Protein AF-F3GP97-F1 (afdb_monomer_lite)

Secondary structure (DSSP, 8-state):
-GGGT---------GGGTSS--HHHHHHHHHHHHHHHS-TTTS-HHHHHHIIIIIHHHHTT-SSSSS----

Radius of gyration: 12.93 Å; chains: 1; bounding box: 34×26×29 Å

InterPro domains:
  IPR006680 Amidohydrolase-related [PF01979] (1-71)
  IPR032466 Metal-dependent hydrolase [SSF51556] (1-65)

Structure (mmCIF, N/CA/C/O backbone):
data_AF-F3GP97-F1
#
_entry.id   AF-F3GP97-F1
#
loop_
_atom_site.group_PDB
_atom_site.id
_atom_site.type_symbol
_atom_site.label_atom_id
_atom_site.label_alt_id
_atom_site.label_comp_id
_atom_site.label_asym_id
_atom_site.label_entity_id
_atom_site.label_seq_id
_atom_site.pdbx_PDB_ins_code
_atom_site.Cartn_x
_atom_site.Cartn_y
_atom_site.Cartn_z
_atom_site.occupancy
_atom_site.B_iso_or_equiv
_atom_site.auth_seq_id
_atom_site.auth_comp_id
_atom_site.auth_asym_id
_atom_site.auth_atom_id
_atom_site.pdbx_PDB_model_num
ATOM 1 N N . MET A 1 1 ? -3.201 -12.956 -7.146 1.00 88.31 1 MET A N 1
ATOM 2 C CA . MET A 1 1 ? -4.014 -12.362 -6.064 1.00 88.31 1 MET A CA 1
ATOM 3 C C . MET A 1 1 ? -5.137 -11.507 -6.625 1.00 88.31 1 MET A C 1
ATOM 5 O O . MET A 1 1 ? -6.261 -11.974 -6.560 1.00 88.31 1 MET A O 1
ATOM 9 N N . LEU A 1 2 ? -4.859 -10.371 -7.284 1.00 88.69 2 LEU A N 1
ATOM 10 C CA . LEU A 1 2 ? -5.917 -9.532 -7.884 1.00 88.69 2 LEU A CA 1
ATOM 11 C C . LEU A 1 2 ? -6.817 -10.291 -8.871 1.00 88.69 2 LEU A C 1
ATOM 13 O O . LEU A 1 2 ? -8.028 -10.309 -8.703 1.00 88.69 2 LEU A O 1
ATOM 17 N N . ALA A 1 3 ? -6.228 -11.003 -9.838 1.00 90.25 3 ALA A N 1
ATOM 18 C CA . ALA A 1 3 ? -6.989 -11.823 -10.790 1.00 90.25 3 ALA A CA 1
ATOM 19 C C . ALA A 1 3 ? -7.771 -12.980 -10.132 1.00 90.25 3 ALA A C 1
ATOM 21 O O . ALA A 1 3 ? -8.681 -13.527 -10.739 1.00 90.25 3 ALA A O 1
ATOM 22 N N . ALA A 1 4 ? -7.414 -13.350 -8.898 1.00 95.06 4 ALA A N 1
ATOM 23 C CA . ALA A 1 4 ? -8.093 -14.378 -8.113 1.00 95.06 4 ALA A CA 1
ATOM 24 C C . ALA A 1 4 ? -9.114 -13.786 -7.118 1.00 95.06 4 ALA A C 1
ATOM 26 O O . ALA A 1 4 ? -9.671 -14.528 -6.318 1.00 95.06 4 ALA A O 1
ATOM 27 N N . GLY A 1 5 ? -9.330 -12.463 -7.123 1.00 92.81 5 GLY A N 1
ATOM 28 C CA . GLY A 1 5 ? -10.266 -11.783 -6.221 1.00 92.81 5 GLY A CA 1
ATOM 29 C C . GLY A 1 5 ? -9.808 -11.679 -4.762 1.00 92.81 5 GLY A C 1
ATOM 30 O O . GLY A 1 5 ? -10.613 -11.341 -3.900 1.00 92.81 5 GLY A O 1
ATOM 31 N N . ALA A 1 6 ? -8.538 -11.966 -4.460 1.00 95.06 6 ALA A N 1
ATOM 32 C CA . ALA A 1 6 ? -8.026 -11.876 -3.095 1.00 95.06 6 ALA A CA 1
ATOM 33 C C . ALA A 1 6 ? -7.802 -10.406 -2.679 1.00 95.06 6 ALA A C 1
ATOM 35 O O . ALA A 1 6 ? -7.224 -9.652 -3.475 1.00 95.06 6 ALA A O 1
ATOM 36 N N . PRO A 1 7 ? -8.188 -9.998 -1.450 1.00 93.50 7 PRO A N 1
ATOM 37 C CA . PRO A 1 7 ? -7.856 -8.675 -0.929 1.00 93.50 7 PRO A CA 1
ATOM 38 C C . PRO A 1 7 ? -6.334 -8.523 -0.828 1.00 93.50 7 PRO A C 1
ATOM 40 O O . PRO A 1 7 ? -5.621 -9.472 -0.495 1.00 93.50 7 PRO A O 1
ATOM 43 N N . LEU A 1 8 ? -5.831 -7.330 -1.142 1.00 96.12 8 LEU A N 1
ATOM 44 C CA . LEU A 1 8 ? -4.401 -7.040 -1.196 1.00 96.12 8 LEU A CA 1
ATOM 45 C C . LEU A 1 8 ? -4.114 -5.709 -0.500 1.00 96.12 8 LEU A C 1
ATOM 47 O O . LEU A 1 8 ? -4.758 -4.707 -0.801 1.00 96.12 8 LEU A O 1
ATOM 51 N N . GLY A 1 9 ? -3.117 -5.715 0.381 1.00 97.19 9 GLY A N 1
ATOM 52 C CA . GLY A 1 9 ? -2.599 -4.543 1.079 1.00 97.19 9 GLY A CA 1
ATOM 53 C C . GLY A 1 9 ? -1.072 -4.542 1.102 1.00 97.19 9 GLY A C 1
ATOM 54 O O . GLY A 1 9 ? -0.441 -5.494 0.635 1.00 97.19 9 GLY A O 1
ATOM 55 N N . LEU A 1 10 ? -0.486 -3.476 1.644 1.00 98.06 10 LEU A N 1
ATOM 56 C CA . LEU A 1 10 ? 0.961 -3.339 1.833 1.00 98.06 10 LEU A CA 1
ATOM 57 C C . LEU A 1 10 ? 1.327 -3.270 3.316 1.00 98.06 10 LEU A C 1
ATOM 59 O O . LEU A 1 10 ? 0.581 -2.728 4.132 1.00 98.06 10 LEU A O 1
ATOM 63 N N . GLY A 1 11 ? 2.504 -3.799 3.641 1.00 97.50 11 GLY A N 1
ATOM 64 C CA . GLY A 1 11 ? 3.099 -3.753 4.969 1.00 97.50 11 GLY A CA 1
ATOM 65 C C . GLY A 1 11 ? 4.607 -3.559 4.862 1.00 97.50 11 GLY A C 1
ATOM 66 O O . GLY A 1 11 ? 5.219 -4.025 3.907 1.00 97.50 11 GLY A O 1
ATOM 67 N N . VAL A 1 12 ? 5.180 -2.862 5.842 1.00 97.81 12 VAL A N 1
ATOM 68 C CA . VAL A 1 12 ? 6.620 -2.549 5.901 1.00 97.81 12 VAL A CA 1
ATOM 69 C C . VAL A 1 12 ? 7.469 -3.675 6.487 1.00 97.81 12 VAL A C 1
ATOM 71 O O . VAL A 1 12 ? 8.682 -3.638 6.349 1.00 97.81 12 VAL A O 1
ATOM 7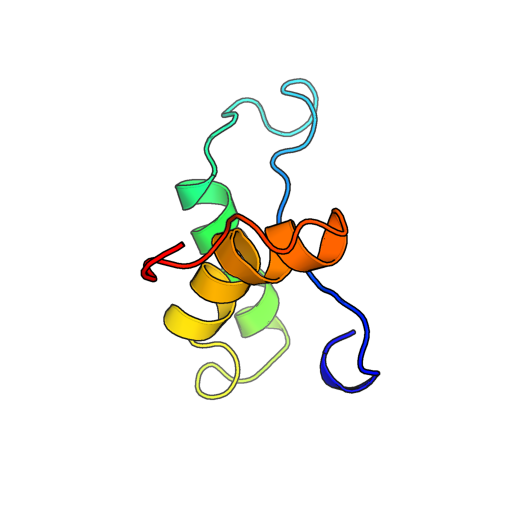4 N N . ASP A 1 13 ? 6.836 -4.667 7.119 1.00 97.69 13 ASP A N 1
ATOM 75 C CA . ASP A 1 13 ? 7.503 -5.667 7.963 1.00 97.69 13 ASP A CA 1
ATOM 76 C C . ASP A 1 13 ? 8.323 -5.037 9.117 1.00 97.69 13 ASP A C 1
ATOM 78 O O . ASP A 1 13 ? 8.350 -3.818 9.314 1.00 97.69 13 ASP A O 1
ATOM 82 N N . GLY A 1 14 ? 8.919 -5.871 9.966 1.00 96.88 14 GLY A N 1
ATOM 83 C CA . GLY A 1 14 ? 9.779 -5.428 11.056 1.00 96.88 14 GLY A CA 1
ATOM 84 C C . GLY A 1 14 ? 11.059 -4.766 10.549 1.00 96.88 14 GLY A C 1
ATOM 85 O O . GLY A 1 14 ? 11.627 -5.152 9.531 1.00 96.88 14 GLY A O 1
ATOM 86 N N . SER A 1 15 ? 11.578 -3.796 11.305 1.00 95.88 15 SER A N 1
ATOM 87 C CA . SER A 1 15 ? 12.793 -3.084 10.900 1.00 95.88 15 SER A CA 1
ATOM 88 C C . SER A 1 15 ? 13.996 -4.016 10.735 1.00 95.88 15 SER A C 1
ATOM 90 O O . SER A 1 15 ? 14.774 -3.778 9.836 1.00 95.88 15 SER A O 1
ATOM 92 N N . ALA A 1 16 ? 14.090 -5.140 11.453 1.00 97.06 16 ALA A N 1
ATOM 93 C CA . ALA A 1 16 ? 15.163 -6.126 11.249 1.00 97.06 16 ALA A CA 1
ATOM 94 C C . ALA A 1 16 ? 15.232 -6.734 9.824 1.00 97.06 16 ALA A C 1
ATOM 96 O O . ALA A 1 16 ? 16.232 -7.363 9.482 1.00 97.06 16 ALA A O 1
ATOM 97 N N . SER A 1 17 ? 14.184 -6.572 9.010 1.00 94.06 17 SER A N 1
ATOM 98 C CA . SER A 1 17 ? 14.067 -7.070 7.632 1.00 94.06 17 SER A CA 1
ATOM 99 C C . SER A 1 17 ? 13.615 -5.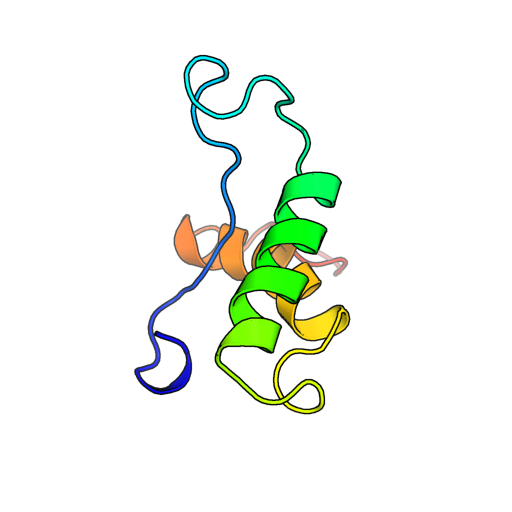989 6.631 1.00 94.06 17 SER A C 1
ATOM 101 O O . SER A 1 17 ? 13.218 -6.317 5.513 1.00 94.06 17 SER A O 1
ATOM 103 N N . ASN A 1 18 ? 13.705 -4.701 6.999 1.00 94.94 18 ASN A N 1
ATOM 104 C CA . ASN A 1 18 ? 13.339 -3.554 6.148 1.00 94.94 18 ASN A CA 1
ATOM 105 C C . ASN A 1 18 ? 14.163 -2.277 6.424 1.00 94.94 18 ASN A C 1
ATOM 107 O O . ASN A 1 18 ? 14.486 -1.528 5.506 1.00 94.94 18 ASN A O 1
ATOM 111 N N . ASP A 1 19 ? 14.477 -2.027 7.696 1.00 94.38 19 ASP A N 1
ATOM 112 C CA . ASP A 1 19 ? 15.182 -0.883 8.295 1.00 94.38 19 ASP A CA 1
ATOM 113 C C . ASP A 1 19 ? 14.525 0.513 8.182 1.00 94.38 19 ASP A C 1
ATOM 115 O O . ASP A 1 19 ? 14.902 1.406 8.941 1.00 94.38 19 ASP A O 1
ATOM 119 N N . ALA A 1 20 ? 13.528 0.739 7.313 1.00 93.00 20 ALA A N 1
ATOM 120 C CA . ALA A 1 20 ? 13.023 2.095 7.034 1.00 93.00 20 ALA A CA 1
ATOM 121 C C . ALA A 1 20 ? 11.641 2.433 7.624 1.00 93.00 20 ALA A C 1
ATOM 123 O O . ALA A 1 20 ? 11.349 3.615 7.828 1.00 93.00 20 ALA A O 1
ATOM 124 N N . SER A 1 21 ? 10.770 1.440 7.852 1.00 95.31 21 SER A N 1
ATOM 125 C CA . SER A 1 21 ? 9.376 1.638 8.307 1.00 95.31 21 SER A CA 1
ATOM 126 C C . SER A 1 21 ? 8.627 2.732 7.521 1.00 95.31 21 SER A C 1
ATOM 128 O O . SER A 1 21 ? 7.868 3.524 8.080 1.00 95.31 21 SER A O 1
ATOM 130 N N . ASN A 1 22 ? 8.860 2.802 6.205 1.00 98.00 22 ASN A N 1
ATOM 131 C CA . ASN A 1 22 ? 8.402 3.897 5.354 1.00 98.00 22 ASN A CA 1
ATOM 132 C C . ASN A 1 22 ? 7.428 3.403 4.273 1.00 98.00 22 ASN A C 1
ATOM 134 O O . ASN A 1 22 ? 7.823 2.819 3.263 1.00 98.00 22 ASN A O 1
ATOM 138 N N . MET A 1 23 ? 6.142 3.711 4.457 1.00 98.06 23 MET A N 1
ATOM 139 C CA . MET A 1 23 ? 5.076 3.198 3.593 1.00 98.06 23 MET A CA 1
ATOM 140 C C . MET A 1 23 ? 5.148 3.698 2.144 1.00 98.06 23 MET A C 1
ATOM 142 O O . MET A 1 23 ? 4.800 2.957 1.224 1.00 98.06 23 MET A O 1
ATOM 146 N N . ILE A 1 24 ? 5.604 4.934 1.893 1.00 98.12 24 ILE A N 1
ATOM 147 C CA . ILE A 1 24 ? 5.686 5.430 0.510 1.00 98.12 24 ILE A CA 1
ATOM 148 C C . ILE A 1 24 ? 6.844 4.772 -0.249 1.00 98.12 24 ILE A C 1
ATOM 150 O O . ILE A 1 24 ? 6.734 4.531 -1.453 1.00 98.12 24 ILE A O 1
ATOM 154 N N . LEU A 1 25 ? 7.924 4.406 0.453 1.00 98.00 25 LEU A N 1
ATOM 155 C CA . LEU A 1 25 ? 9.005 3.618 -0.138 1.00 98.00 25 LEU A CA 1
ATOM 156 C C . LEU A 1 25 ? 8.546 2.194 -0.464 1.00 98.00 25 LEU A C 1
ATOM 158 O O . LEU A 1 25 ? 8.822 1.743 -1.574 1.00 98.00 25 LEU A O 1
ATOM 162 N N . GLU A 1 26 ? 7.770 1.548 0.409 1.00 98.38 26 GLU A N 1
ATOM 163 C CA . GLU A 1 26 ? 7.163 0.238 0.121 1.00 98.38 26 GLU A CA 1
ATOM 164 C C . GLU A 1 26 ? 6.173 0.283 -1.039 1.00 98.38 26 GLU A C 1
ATOM 166 O O . GLU A 1 26 ? 6.192 -0.568 -1.926 1.00 98.38 26 GLU A O 1
ATOM 171 N N . THR A 1 27 ? 5.351 1.330 -1.098 1.00 98.50 27 THR A N 1
ATOM 172 C CA . THR A 1 27 ? 4.430 1.558 -2.220 1.00 98.50 27 THR A CA 1
ATOM 173 C C . THR A 1 27 ? 5.208 1.669 -3.534 1.00 98.50 27 THR A C 1
ATOM 175 O O . THR A 1 27 ? 4.860 1.043 -4.536 1.00 98.50 27 THR A O 1
ATOM 178 N N . ARG A 1 28 ? 6.320 2.411 -3.544 1.00 98.50 28 ARG A N 1
AT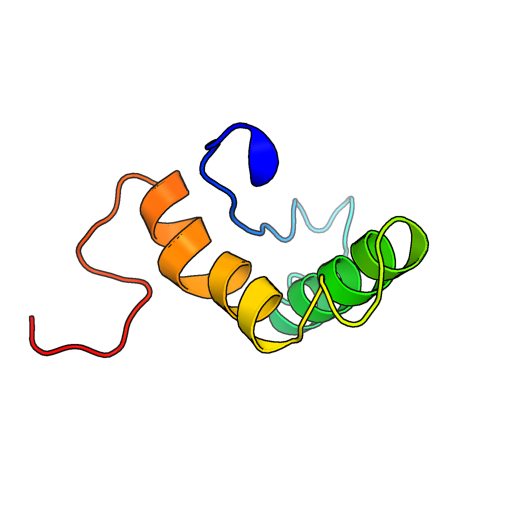OM 179 C CA . ARG A 1 28 ? 7.199 2.507 -4.716 1.00 98.50 28 ARG A CA 1
ATOM 180 C C . ARG A 1 28 ? 7.870 1.169 -5.047 1.00 98.50 28 ARG A C 1
ATOM 182 O O . ARG A 1 28 ? 7.968 0.816 -6.221 1.00 98.50 28 ARG A O 1
ATOM 189 N N . GLN A 1 29 ? 8.314 0.421 -4.041 1.00 98.31 29 GLN A N 1
ATOM 190 C CA . GLN A 1 29 ? 8.959 -0.874 -4.239 1.00 98.31 29 GLN A CA 1
ATOM 191 C C . GLN A 1 29 ? 7.982 -1.902 -4.823 1.00 98.31 29 GLN A C 1
ATOM 193 O O . GLN A 1 29 ? 8.325 -2.597 -5.779 1.00 98.31 29 GLN A O 1
ATOM 198 N N . ALA A 1 30 ? 6.740 -1.936 -4.335 1.00 98.31 30 ALA A N 1
ATOM 199 C CA . ALA A 1 30 ? 5.671 -2.755 -4.893 1.00 98.31 30 ALA A CA 1
ATOM 200 C C . ALA A 1 30 ? 5.396 -2.402 -6.364 1.00 98.31 30 ALA A C 1
ATOM 202 O O . ALA A 1 30 ? 5.306 -3.304 -7.197 1.00 98.31 30 ALA A O 1
ATOM 203 N N . LEU A 1 31 ? 5.344 -1.111 -6.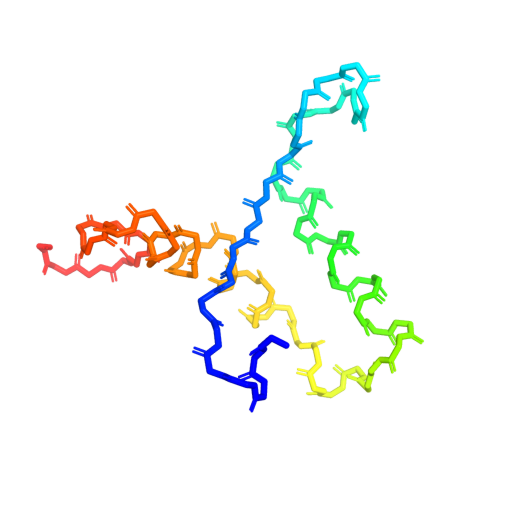721 1.00 98.62 31 LEU A N 1
ATOM 204 C CA . LEU A 1 31 ? 5.203 -0.679 -8.116 1.00 98.62 31 LEU A CA 1
ATOM 205 C C . LEU A 1 31 ? 6.311 -1.265 -8.998 1.00 98.62 31 LEU A C 1
ATOM 207 O O . LEU A 1 31 ? 6.020 -1.850 -10.040 1.00 98.62 31 LEU A O 1
ATOM 211 N N . TYR A 1 32 ? 7.571 -1.133 -8.586 1.00 98.38 32 TYR A N 1
ATOM 212 C CA . TYR A 1 32 ? 8.706 -1.610 -9.376 1.00 98.38 32 TYR A CA 1
ATOM 213 C C . TYR A 1 32 ? 8.769 -3.135 -9.465 1.00 98.38 32 TYR A C 1
ATOM 215 O O . TYR A 1 32 ? 8.926 -3.670 -10.562 1.00 98.38 32 TYR A O 1
ATOM 223 N N . LEU A 1 33 ? 8.579 -3.845 -8.351 1.00 98.25 33 LEU A N 1
ATOM 224 C CA . LEU A 1 33 ? 8.604 -5.309 -8.334 1.00 98.25 33 LEU A CA 1
ATOM 225 C C . LEU A 1 33 ? 7.486 -5.915 -9.182 1.00 98.25 33 LEU A C 1
ATOM 227 O O . LEU A 1 33 ? 7.716 -6.881 -9.907 1.00 98.25 33 LEU A O 1
ATOM 231 N N . GLN A 1 34 ? 6.277 -5.353 -9.127 1.00 97.88 34 GLN A N 1
ATOM 232 C CA . GLN A 1 34 ? 5.180 -5.851 -9.950 1.00 97.88 34 GLN A CA 1
ATOM 233 C C . GLN A 1 34 ? 5.406 -5.513 -11.427 1.00 97.88 34 GLN A C 1
ATOM 235 O O . GLN A 1 34 ? 5.152 -6.369 -12.265 1.00 97.88 34 GLN A O 1
ATOM 240 N N . ARG A 1 35 ? 5.964 -4.340 -11.759 1.00 98.12 35 ARG A N 1
ATOM 241 C CA . ARG A 1 35 ? 6.322 -3.979 -13.145 1.00 98.12 35 ARG A CA 1
ATOM 242 C C . ARG A 1 35 ? 7.435 -4.827 -13.756 1.00 98.12 35 ARG A C 1
ATOM 244 O O . ARG A 1 35 ? 7.503 -4.961 -14.970 1.00 98.12 35 ARG A O 1
ATOM 251 N N . LEU A 1 36 ? 8.303 -5.411 -12.933 1.00 97.94 36 LEU A N 1
ATOM 252 C CA . LEU A 1 36 ? 9.302 -6.366 -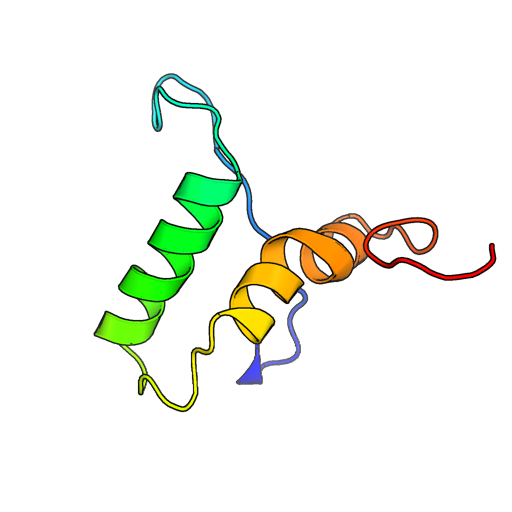13.414 1.00 97.94 36 LEU A CA 1
ATOM 253 C C . LEU A 1 36 ? 8.648 -7.642 -13.969 1.00 97.94 36 LEU A C 1
ATOM 255 O O . LEU A 1 36 ? 9.189 -8.277 -14.869 1.00 97.94 36 LEU A O 1
ATOM 259 N N . ARG A 1 37 ? 7.493 -8.030 -13.418 1.00 96.94 37 ARG A N 1
ATOM 260 C CA . ARG A 1 37 ? 6.778 -9.262 -13.779 1.00 96.94 37 ARG A CA 1
ATOM 261 C C . ARG A 1 37 ? 5.575 -9.027 -14.695 1.00 96.94 37 ARG A C 1
ATOM 263 O O . ARG A 1 37 ? 5.201 -9.926 -15.444 1.00 96.94 37 ARG A O 1
ATOM 270 N N . TYR A 1 38 ? 4.942 -7.868 -14.587 1.00 96.06 38 TYR A N 1
ATOM 271 C CA . TYR A 1 38 ? 3.692 -7.510 -15.247 1.00 96.06 38 TYR A CA 1
ATOM 272 C C . TYR A 1 38 ? 3.843 -6.171 -15.967 1.00 96.06 38 TYR A C 1
ATOM 274 O O . TYR A 1 38 ? 4.649 -5.337 -15.575 1.00 96.06 38 TYR A O 1
ATOM 282 N N . ASP A 1 39 ? 3.026 -5.940 -16.989 1.00 95.31 39 ASP A N 1
ATOM 283 C CA . ASP A 1 39 ? 3.149 -4.749 -17.833 1.00 95.31 39 ASP A CA 1
ATOM 284 C C . ASP A 1 39 ? 2.945 -3.435 -17.052 1.00 95.31 39 ASP A C 1
ATOM 286 O O . ASP A 1 39 ? 2.119 -3.344 -16.131 1.00 95.31 39 ASP A O 1
ATOM 290 N N . ALA A 1 40 ? 3.678 -2.389 -17.438 1.00 96.94 40 ALA A N 1
ATOM 291 C CA . ALA A 1 40 ? 3.655 -1.090 -16.763 1.00 96.94 40 ALA A CA 1
ATOM 292 C C . ALA A 1 40 ? 2.298 -0.380 -16.864 1.00 96.94 40 ALA A C 1
ATOM 294 O O . ALA A 1 40 ? 1.939 0.395 -15.972 1.00 96.94 40 ALA A O 1
ATOM 295 N N . GLU A 1 41 ? 1.546 -0.680 -17.919 1.00 96.94 41 GLU A N 1
ATOM 296 C CA . GLU A 1 41 ? 0.177 -0.237 -18.161 1.00 96.94 41 GLU A CA 1
ATOM 297 C C . GLU A 1 41 ? -0.812 -0.906 -17.197 1.00 96.94 41 GLU A C 1
ATOM 299 O O . GLU A 1 41 ? -1.823 -0.305 -16.840 1.00 96.94 41 GLU A O 1
ATOM 304 N N . LYS A 1 42 ? -0.518 -2.133 -16.739 1.00 96.00 42 LYS A N 1
ATOM 305 C CA . LYS A 1 42 ? -1.351 -2.870 -15.774 1.00 96.00 42 LYS A CA 1
ATOM 306 C C . LYS A 1 42 ? -1.056 -2.458 -14.337 1.00 96.00 42 LYS A C 1
ATOM 308 O O . LYS A 1 42 ? -1.971 -2.366 -13.523 1.00 96.00 42 LYS A O 1
ATOM 313 N N . ILE A 1 43 ? 0.214 -2.222 -14.014 1.00 97.94 43 ILE A N 1
ATOM 314 C CA . ILE A 1 43 ? 0.642 -1.811 -12.674 1.00 97.94 43 ILE A CA 1
ATOM 315 C C . ILE A 1 43 ? 0.846 -0.295 -12.663 1.00 97.94 43 ILE A C 1
ATOM 317 O O . ILE A 1 43 ? 1.940 0.211 -12.929 1.00 97.94 43 ILE A O 1
ATOM 321 N N . THR A 1 44 ? -0.223 0.439 -12.363 1.00 98.19 44 THR A N 1
ATOM 322 C CA . THR A 1 44 ? -0.210 1.906 -12.308 1.00 98.19 44 THR A CA 1
ATOM 323 C C . THR A 1 44 ? 0.114 2.422 -10.901 1.00 98.19 44 THR A C 1
ATOM 325 O O . THR A 1 44 ? -0.175 1.742 -9.914 1.00 98.19 44 THR A O 1
ATOM 328 N N . PRO A 1 45 ? 0.665 3.642 -10.760 1.00 98.25 45 PRO A N 1
ATOM 329 C CA . PRO A 1 45 ? 0.861 4.259 -9.447 1.00 98.25 45 PRO A CA 1
ATOM 330 C C . PRO A 1 45 ? -0.429 4.346 -8.619 1.00 98.25 45 PRO A C 1
ATOM 332 O O . PRO A 1 45 ? -0.399 4.107 -7.417 1.00 98.25 45 PRO A O 1
ATOM 335 N N . GLN A 1 46 ? -1.569 4.632 -9.258 1.00 98.06 46 GLN A N 1
ATOM 336 C CA . GLN A 1 46 ? -2.880 4.712 -8.605 1.00 98.06 46 GLN A CA 1
ATOM 337 C C . GLN A 1 46 ? -3.319 3.357 -8.045 1.00 98.06 46 GLN A C 1
ATOM 339 O O . GLN A 1 46 ? -3.832 3.298 -6.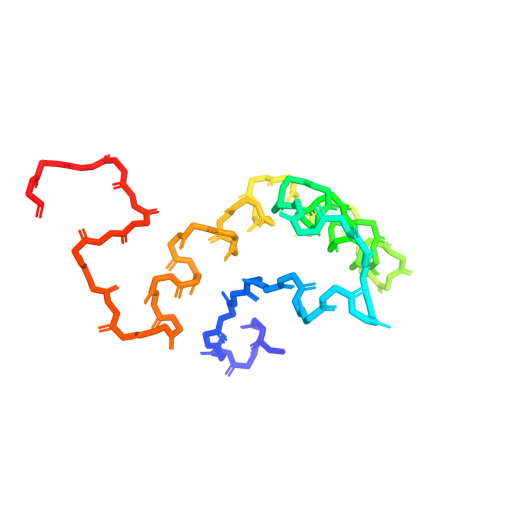931 1.00 98.06 46 GLN A O 1
ATOM 344 N N . LEU A 1 47 ? -3.087 2.270 -8.790 1.00 97.31 47 LEU A N 1
ATOM 345 C CA . LEU A 1 47 ? -3.398 0.918 -8.332 1.00 97.31 47 LEU A CA 1
ATOM 346 C C . LEU A 1 47 ? -2.601 0.567 -7.071 1.00 97.31 47 LEU A C 1
ATOM 348 O O . LEU A 1 47 ? -3.173 0.096 -6.093 1.00 97.31 47 LEU A O 1
ATOM 352 N N . VAL A 1 48 ? -1.292 0.829 -7.084 1.00 98.12 48 VAL A N 1
ATOM 353 C CA . VAL A 1 48 ? -0.405 0.486 -5.964 1.00 98.12 48 VAL A CA 1
ATOM 354 C C . VAL A 1 48 ? -0.658 1.383 -4.750 1.00 98.12 48 VAL A C 1
ATOM 356 O O . VAL A 1 48 ? -0.657 0.896 -3.622 1.00 98.12 48 VAL A O 1
ATOM 359 N N . LEU A 1 49 ? -0.971 2.666 -4.963 1.00 98.25 49 LEU A N 1
ATOM 360 C CA . LEU A 1 49 ? -1.452 3.544 -3.894 1.00 98.25 49 LEU A CA 1
ATOM 361 C C . LEU A 1 49 ? -2.766 3.021 -3.295 1.00 98.25 49 LEU A C 1
ATOM 363 O O . LEU A 1 49 ? -2.936 3.057 -2.081 1.00 98.25 49 LEU A O 1
ATOM 367 N N . GLY A 1 50 ? -3.657 2.477 -4.128 1.00 97.81 50 GLY A N 1
ATOM 368 C CA . GLY A 1 50 ? -4.872 1.800 -3.682 1.00 97.81 50 GLY A CA 1
ATOM 369 C C . GLY A 1 50 ? -4.593 0.600 -2.775 1.00 97.81 50 GLY A C 1
ATOM 370 O O . GLY A 1 50 ? -5.334 0.390 -1.818 1.00 97.81 50 GLY A O 1
ATOM 371 N N . TRP A 1 51 ? -3.511 -0.154 -3.007 1.00 98.12 51 TRP A N 1
ATOM 372 C CA . TRP A 1 51 ? -3.090 -1.221 -2.088 1.00 98.12 51 TRP A CA 1
ATOM 373 C C . TRP A 1 51 ? -2.637 -0.659 -0.740 1.00 98.12 51 TRP A C 1
ATOM 375 O O . TRP A 1 51 ? -2.987 -1.228 0.285 1.00 98.12 51 TRP A O 1
ATOM 385 N N . ALA A 1 52 ? -1.923 0.470 -0.723 1.00 98.25 52 ALA A N 1
ATOM 386 C CA . ALA A 1 52 ? -1.473 1.122 0.511 1.00 98.25 52 ALA A CA 1
ATOM 387 C C . ALA A 1 52 ? -2.615 1.749 1.340 1.00 98.25 52 ALA A C 1
ATOM 389 O O . ALA A 1 52 ? -2.428 2.018 2.525 1.00 98.25 52 ALA A O 1
ATOM 390 N N . THR A 1 53 ? -3.780 1.998 0.731 1.00 98.19 53 THR A N 1
ATOM 391 C CA . THR A 1 53 ? -4.929 2.663 1.365 1.00 98.19 53 THR A CA 1
ATOM 392 C C . THR A 1 53 ? -6.129 1.721 1.499 1.00 98.19 53 THR A C 1
ATOM 394 O O . THR A 1 53 ? -6.172 0.897 2.415 1.00 98.19 53 THR A O 1
ATOM 397 N N . LYS A 1 54 ? -7.108 1.813 0.593 1.00 97.31 54 LYS A N 1
ATOM 398 C CA . LYS A 1 54 ? -8.365 1.053 0.618 1.00 97.31 54 LYS A CA 1
ATOM 399 C C . LYS A 1 54 ? -8.139 -0.459 0.614 1.00 97.31 54 LYS A C 1
ATOM 401 O O . LYS A 1 54 ? -8.857 -1.180 1.297 1.00 97.31 54 LYS A O 1
ATOM 406 N N . GLY A 1 55 ? -7.126 -0.936 -0.109 1.00 97.38 55 GLY A N 1
ATOM 407 C CA . GLY A 1 55 ? -6.738 -2.345 -0.145 1.00 97.38 55 GLY A CA 1
ATOM 408 C C . GLY A 1 55 ? -6.280 -2.862 1.220 1.00 97.38 55 GLY A C 1
ATOM 409 O O . GLY A 1 55 ? -6.813 -3.859 1.705 1.00 97.38 55 GLY A O 1
ATOM 410 N N . SER A 1 56 ? -5.368 -2.148 1.889 1.00 97.94 56 SER A N 1
ATOM 411 C CA . SER A 1 56 ? -4.961 -2.455 3.267 1.00 97.94 56 SER A CA 1
ATOM 412 C C . SER A 1 56 ? -6.126 -2.374 4.259 1.00 97.94 56 SER A C 1
ATOM 414 O O . SER A 1 56 ? -6.241 -3.240 5.123 1.00 97.94 56 SER A O 1
ATOM 416 N N . ALA A 1 57 ? -7.021 -1.389 4.128 1.00 98.00 57 ALA A N 1
ATOM 417 C CA . ALA A 1 57 ? -8.220 -1.289 4.966 1.00 98.00 57 ALA A CA 1
ATOM 418 C C . ALA A 1 57 ? -9.119 -2.528 4.822 1.00 98.00 57 ALA A C 1
ATOM 420 O O . ALA A 1 57 ? -9.451 -3.184 5.811 1.00 98.00 57 ALA A O 1
ATOM 421 N N . GLN A 1 58 ? -9.424 -2.900 3.576 1.00 96.38 58 GLN A N 1
ATOM 422 C CA . GLN A 1 58 ? -10.216 -4.081 3.250 1.00 96.38 58 GLN A CA 1
ATOM 423 C C . GLN A 1 58 ? -9.552 -5.367 3.756 1.00 96.38 58 GLN A C 1
ATOM 425 O O . GLN A 1 58 ? -10.239 -6.231 4.299 1.00 96.38 58 GLN A O 1
ATOM 430 N N . LEU A 1 59 ? -8.228 -5.491 3.616 1.00 97.62 59 LEU A N 1
ATOM 431 C CA . LEU A 1 59 ? -7.466 -6.638 4.113 1.00 97.62 59 LEU A CA 1
ATOM 432 C C . LEU A 1 59 ? -7.572 -6.782 5.640 1.00 97.62 59 LEU A C 1
ATOM 434 O O . LEU A 1 59 ? -7.652 -7.898 6.143 1.00 97.62 59 LEU A O 1
ATOM 438 N N . LEU A 1 60 ? -7.619 -5.663 6.367 1.00 97.69 60 LEU A N 1
ATOM 439 C CA . LEU A 1 60 ? -7.823 -5.628 7.818 1.00 97.69 60 LEU A CA 1
ATOM 440 C C . LEU A 1 60 ? -9.300 -5.756 8.235 1.00 97.69 60 LEU A C 1
ATOM 442 O O . LEU A 1 60 ? -9.600 -5.689 9.425 1.00 97.69 60 LEU A O 1
ATOM 446 N N . GLY A 1 61 ? -10.228 -5.909 7.284 1.00 97.44 61 GLY A N 1
ATOM 447 C CA . GLY A 1 61 ? -11.667 -5.951 7.557 1.00 97.44 61 GLY A CA 1
ATOM 448 C C . GLY A 1 61 ? -12.240 -4.619 8.052 1.00 97.44 61 GLY A C 1
ATOM 449 O O . GLY A 1 61 ? -13.275 -4.606 8.715 1.00 97.44 61 GLY A O 1
ATOM 450 N N . ARG A 1 62 ? -11.566 -3.500 7.763 1.00 97.56 62 ARG A N 1
ATOM 451 C CA . ARG A 1 62 ? -11.970 -2.150 8.170 1.00 97.56 62 ARG A CA 1
ATOM 452 C C . ARG A 1 62 ? -12.648 -1.434 7.009 1.00 97.56 62 ARG A C 1
ATOM 454 O O . ARG A 1 62 ? -12.078 -1.319 5.927 1.00 97.56 62 ARG A O 1
ATOM 461 N N . THR A 1 63 ? -13.864 -0.952 7.246 1.00 95.56 63 THR A N 1
ATOM 462 C CA . THR A 1 63 ? -14.677 -0.224 6.255 1.00 95.56 63 THR A CA 1
ATOM 463 C C . THR A 1 63 ? -14.763 1.276 6.530 1.00 95.56 63 THR A C 1
ATOM 465 O O . THR A 1 63 ? -15.355 2.000 5.746 1.00 95.56 63 THR A O 1
ATOM 468 N N . ASP A 1 64 ? -14.187 1.732 7.638 1.00 96.25 64 ASP A N 1
ATOM 469 C CA . ASP A 1 64 ? -14.219 3.103 8.161 1.00 96.25 64 ASP A CA 1
ATOM 470 C C . ASP A 1 64 ? -12.940 3.904 7.839 1.00 96.25 64 ASP A C 1
ATOM 472 O O . ASP A 1 64 ? -12.727 4.988 8.373 1.00 96.25 64 ASP A O 1
ATOM 476 N N . LEU A 1 65 ? -12.041 3.356 7.013 1.00 96.81 65 LEU A N 1
ATOM 477 C CA . LEU A 1 65 ? -10.776 3.990 6.632 1.00 96.81 65 LEU A CA 1
ATOM 478 C C . LEU A 1 65 ? -10.310 3.568 5.233 1.00 96.81 65 LEU A C 1
ATOM 480 O O . LEU A 1 65 ? -10.843 2.640 4.630 1.00 96.81 65 LEU A O 1
ATOM 484 N N . GLY A 1 66 ? -9.270 4.241 4.731 1.00 96.19 66 GLY A N 1
ATOM 485 C CA . GLY A 1 66 ? -8.627 3.933 3.446 1.00 96.19 66 GLY A CA 1
ATOM 486 C C . GLY A 1 66 ? -9.150 4.742 2.255 1.00 96.19 66 GLY A C 1
ATOM 487 O O . GLY A 1 66 ? -8.618 4.612 1.155 1.00 96.19 66 GLY A O 1
ATOM 488 N N . GLU A 1 67 ? -10.140 5.605 2.470 1.00 97.19 67 GLU A N 1
ATOM 489 C CA . GLU A 1 67 ? -10.714 6.499 1.466 1.00 97.19 67 GLU A CA 1
ATOM 490 C C . GLU A 1 67 ? -11.054 7.855 2.101 1.00 97.19 67 GLU A C 1
ATOM 492 O O . GLU A 1 67 ? -11.319 7.939 3.298 1.00 97.19 67 GLU A O 1
ATOM 497 N N . LEU A 1 68 ? -11.019 8.923 1.302 1.00 96.94 68 LEU A N 1
ATOM 498 C CA . LEU A 1 68 ? -11.527 10.232 1.704 1.00 96.94 68 LEU A CA 1
ATOM 499 C C . LEU A 1 68 ? -12.991 10.334 1.271 1.00 96.94 68 LEU A C 1
ATOM 501 O O . LEU A 1 68 ? -13.279 10.648 0.118 1.00 96.94 68 LEU A O 1
ATOM 505 N N . ALA A 1 69 ? -13.899 10.053 2.198 1.00 96.19 69 ALA A N 1
ATOM 506 C CA . ALA A 1 69 ? -15.340 10.131 2.006 1.00 96.19 69 ALA A CA 1
ATOM 507 C C . ALA A 1 69 ? -16.003 10.751 3.247 1.00 96.19 69 ALA A C 1
ATOM 509 O O . ALA A 1 69 ? -15.354 10.972 4.268 1.00 96.19 69 ALA A O 1
ATOM 510 N N . VAL A 1 70 ? -17.285 11.103 3.136 1.00 96.31 70 VAL A N 1
ATOM 511 C CA . VAL A 1 70 ? -18.072 11.544 4.294 1.00 96.31 70 VAL A CA 1
ATOM 512 C C . VAL A 1 70 ? -18.518 10.313 5.075 1.00 96.31 70 VAL A C 1
ATOM 514 O O . VAL A 1 70 ? -19.243 9.487 4.521 1.00 96.31 70 VAL A O 1
ATOM 517 N N . GLY A 1 71 ? -18.153 10.264 6.359 1.00 82.88 71 GLY A N 1
ATOM 518 C CA . GLY A 1 71 ? -18.409 9.108 7.227 1.00 82.88 71 GLY A CA 1
ATOM 519 C C . GLY A 1 71 ? -17.545 7.912 6.858 1.00 82.88 71 GLY A C 1
ATOM 520 O O . GLY A 1 71 ? -17.979 6.795 7.204 1.00 82.88 71 GLY A O 1
#

pLDDT: mean 96.5, std 2.66, range [82.88, 98.62]

Foldseek 3Di:
DVVVVDQAADDQPDCVVRVPRDLVVRLVVVLVVVCVVDPNVVRDSVVSLQRHFVSVCVVVVHPPTRDPDDD

Organism: NCBI:txid629263

Sequence (71 aa):
MLAAGAPLGLGVDGSASNDASNMILETRQALYLQRLRYDAEKITPQLVLGWATKGSAQLLGRTDLGELAVG